Protein AF-N6Y7H4-F1 (afdb_monomer_lite)

pLDDT: mean 90.69, std 10.89, range [43.56, 98.38]

Radius of gyration: 17.47 Å; chains: 1; bounding box: 30×24×61 Å

Sequence (88 aa):
MSSNKVWNLVYVVGNTGRVVSAADNPQTRANALSGAETVAKNGWRVWVQHHQTGKRIFESPAEIEAKKAAYARQLEEFVTRNLPPHMR

Foldseek 3Di:
DPDLQFKWKWWQDVVPRDIDTDPPHSGHPVVSVVVQVVCLVVVTWIWMAGNPPRHTPDTRPSVVVVVVVVVVVVVVVVCVVPPDPVVD

Structure (mmCIF, N/CA/C/O backbone):
data_AF-N6Y7H4-F1
#
_entry.id   AF-N6Y7H4-F1
#
loop_
_atom_site.group_PDB
_atom_site.id
_atom_site.type_symbol
_atom_site.label_atom_id
_atom_site.label_alt_id
_atom_site.label_comp_id
_atom_site.label_asym_id
_atom_site.label_entity_id
_atom_site.label_seq_id
_atom_site.pdbx_PDB_ins_code
_atom_site.Cartn_x
_atom_site.Cartn_y
_atom_site.Cartn_z
_atom_site.occupancy
_atom_site.B_iso_or_equiv
_atom_site.auth_seq_id
_atom_site.auth_comp_id
_atom_site.auth_asym_i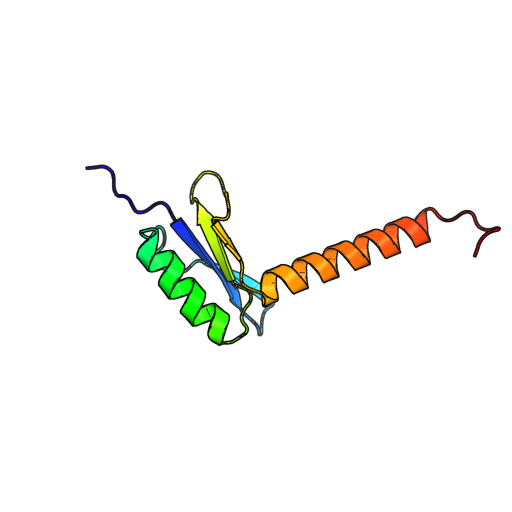d
_atom_site.auth_atom_id
_atom_site.pdbx_PDB_model_num
ATOM 1 N N . MET A 1 1 ? -20.070 7.207 19.096 1.00 43.56 1 MET A N 1
ATOM 2 C CA . MET A 1 1 ? -18.605 6.999 19.101 1.00 43.56 1 MET A CA 1
ATOM 3 C C . MET A 1 1 ? -18.155 6.731 17.671 1.00 43.56 1 MET A C 1
ATOM 5 O O . MET A 1 1 ? -18.421 5.648 17.169 1.00 43.56 1 MET A O 1
ATOM 9 N N . SER A 1 2 ? -17.560 7.714 16.985 1.00 54.00 2 SER A N 1
ATOM 10 C CA . SER A 1 2 ? -16.934 7.467 15.677 1.00 54.00 2 SER A CA 1
ATOM 11 C C . SER A 1 2 ? -15.651 6.675 15.916 1.00 54.00 2 SER A C 1
ATOM 13 O O . SER A 1 2 ? -14.748 7.142 16.607 1.00 54.00 2 SER A O 1
ATOM 15 N N . SER A 1 3 ? -15.596 5.442 15.422 1.00 65.25 3 SER A N 1
ATOM 16 C CA . SER A 1 3 ? -14.369 4.657 15.442 1.00 65.25 3 SER A CA 1
ATOM 17 C C . SER A 1 3 ? -13.375 5.317 14.485 1.00 65.25 3 SER A C 1
ATOM 19 O O . SER A 1 3 ? -13.602 5.328 13.280 1.00 65.25 3 SER A O 1
ATOM 21 N N . ASN A 1 4 ? -12.245 5.825 14.990 1.00 85.12 4 ASN A N 1
ATOM 22 C CA . ASN A 1 4 ? -11.150 6.389 14.175 1.00 85.12 4 ASN A CA 1
ATOM 23 C C . ASN A 1 4 ? -10.447 5.340 13.277 1.00 85.12 4 ASN A C 1
ATOM 25 O O . ASN A 1 4 ? -9.362 5.583 12.738 1.00 85.12 4 ASN A O 1
ATOM 29 N N . LYS A 1 5 ? -11.037 4.147 13.151 1.00 93.81 5 LYS A N 1
ATOM 30 C CA . LYS A 1 5 ? -10.582 3.055 12.308 1.00 93.81 5 LYS A CA 1
ATOM 31 C C . LYS A 1 5 ? -11.110 3.237 10.888 1.00 93.81 5 LYS A C 1
ATOM 33 O O . LYS A 1 5 ? -12.202 2.785 10.560 1.00 93.81 5 LYS A O 1
ATOM 38 N N . VAL A 1 6 ? -10.328 3.913 10.056 1.00 95.94 6 VAL A N 1
ATOM 39 C CA . VAL A 1 6 ? -10.691 4.218 8.659 1.00 95.94 6 VAL A CA 1
ATOM 40 C C . VAL A 1 6 ? -9.575 3.886 7.668 1.00 95.94 6 VAL A C 1
ATOM 42 O O . VAL A 1 6 ? -9.684 4.214 6.488 1.00 95.94 6 VAL A O 1
ATOM 45 N N . TRP A 1 7 ? -8.498 3.242 8.126 1.00 97.25 7 TRP A N 1
ATOM 46 C CA . TRP A 1 7 ? -7.314 2.961 7.319 1.00 97.25 7 TRP A CA 1
ATOM 47 C C . TRP A 1 7 ? -7.153 1.470 7.074 1.00 97.25 7 TRP A C 1
ATOM 49 O O . TRP A 1 7 ? -7.159 0.679 8.010 1.00 97.25 7 TRP A O 1
ATOM 59 N N . ASN A 1 8 ? -6.967 1.103 5.814 1.00 97.94 8 ASN A N 1
ATOM 60 C CA . ASN A 1 8 ? -6.666 -0.253 5.399 1.00 97.94 8 ASN A CA 1
ATOM 61 C C . ASN A 1 8 ? -5.169 -0.387 5.144 1.00 97.94 8 ASN A C 1
ATOM 63 O O . ASN A 1 8 ? -4.612 0.354 4.330 1.00 97.94 8 ASN A O 1
ATOM 67 N N . LEU A 1 9 ? -4.548 -1.366 5.793 1.00 97.75 9 LEU A N 1
ATOM 68 C CA . LEU A 1 9 ? -3.240 -1.884 5.418 1.00 97.75 9 LEU A CA 1
ATOM 69 C C . LEU A 1 9 ? -3.409 -2.919 4.301 1.00 97.75 9 LEU A C 1
ATOM 71 O O . LEU A 1 9 ? -4.116 -3.913 4.487 1.00 97.75 9 LEU A O 1
ATOM 75 N N . VAL A 1 10 ? -2.777 -2.685 3.152 1.00 97.69 10 VAL A N 1
ATOM 76 C CA . VAL A 1 10 ? -2.902 -3.522 1.952 1.00 97.69 10 VAL A CA 1
ATOM 77 C C . VAL A 1 10 ? -1.518 -3.883 1.435 1.00 97.69 10 VAL A C 1
ATOM 79 O O . VAL A 1 10 ? -0.646 -3.022 1.372 1.00 97.69 10 VAL A O 1
ATOM 82 N N . TYR A 1 11 ? -1.302 -5.138 1.058 1.00 96.75 11 TYR A N 1
ATOM 83 C CA . TYR A 1 11 ? -0.010 -5.617 0.577 1.00 96.75 11 TYR A CA 1
ATOM 84 C C . TYR A 1 11 ? -0.155 -6.662 -0.525 1.00 96.75 11 TYR A C 1
ATOM 86 O O . TYR A 1 11 ? -1.199 -7.295 -0.685 1.00 96.75 11 TYR A O 1
ATOM 94 N N . VAL A 1 12 ? 0.910 -6.834 -1.303 1.00 96.19 12 VAL A N 1
ATOM 95 C CA . VAL A 1 12 ? 1.009 -7.874 -2.327 1.00 96.19 12 VAL A CA 1
ATOM 96 C C . VAL A 1 12 ? 1.738 -9.071 -1.744 1.00 96.19 12 VAL A C 1
ATOM 98 O O . VAL A 1 12 ? 2.860 -8.944 -1.257 1.00 96.19 12 VAL A O 1
ATOM 101 N N . VAL A 1 13 ? 1.121 -10.244 -1.828 1.00 90.56 13 VAL A N 1
ATOM 102 C CA . VAL A 1 13 ? 1.747 -11.495 -1.404 1.00 90.56 13 VAL A CA 1
ATOM 103 C C . VAL A 1 13 ? 2.778 -11.913 -2.454 1.00 90.56 13 VAL A C 1
ATOM 105 O O . VAL A 1 13 ? 2.417 -12.261 -3.580 1.00 90.56 13 VAL A O 1
ATOM 108 N N . GLY A 1 14 ? 4.064 -11.881 -2.091 1.00 78.62 14 GLY A N 1
ATOM 109 C CA . GLY A 1 14 ? 5.184 -11.993 -3.036 1.00 78.62 14 GLY A CA 1
ATOM 110 C C . GLY A 1 14 ? 5.184 -13.242 -3.930 1.00 78.62 14 GLY A C 1
ATOM 111 O O . GLY A 1 14 ? 5.567 -13.149 -5.089 1.00 78.62 14 GLY A O 1
ATOM 112 N N . ASN A 1 15 ? 4.703 -14.389 -3.444 1.00 82.12 15 ASN A N 1
ATOM 113 C CA . ASN A 1 15 ? 4.688 -15.642 -4.213 1.00 82.12 15 ASN A CA 1
ATOM 114 C C . ASN A 1 15 ? 3.490 -15.791 -5.169 1.00 82.12 15 ASN A C 1
ATOM 116 O O . ASN A 1 15 ? 3.542 -16.606 -6.083 1.00 82.12 15 ASN A O 1
ATOM 120 N N . THR A 1 16 ? 2.403 -15.045 -4.958 1.00 86.75 16 THR A N 1
ATOM 121 C CA . THR A 1 16 ? 1.170 -15.170 -5.760 1.00 86.75 16 THR A CA 1
ATOM 122 C C . THR A 1 16 ? 0.828 -13.903 -6.532 1.00 86.75 16 THR A C 1
ATOM 124 O O . THR A 1 16 ? -0.069 -13.928 -7.371 1.00 86.75 16 THR A O 1
ATOM 127 N N . GLY A 1 17 ? 1.481 -12.778 -6.226 1.00 87.81 17 GLY A N 1
ATOM 128 C CA . GLY A 1 17 ? 1.146 -11.469 -6.788 1.00 87.81 17 GLY A CA 1
ATOM 129 C C . GLY A 1 17 ? -0.231 -10.948 -6.361 1.00 87.81 17 GLY A C 1
ATOM 130 O O . GLY A 1 17 ? -0.684 -9.926 -6.873 1.00 87.81 17 GLY A O 1
ATOM 131 N N . ARG A 1 18 ? -0.914 -11.632 -5.434 1.00 93.12 18 ARG A N 1
ATOM 132 C CA . ARG A 1 18 ? -2.262 -11.267 -4.990 1.00 93.12 18 ARG A CA 1
ATOM 133 C C . ARG A 1 18 ? -2.214 -10.060 -4.070 1.00 93.12 18 ARG A C 1
ATOM 135 O O . ARG A 1 18 ? -1.414 -10.019 -3.139 1.00 93.12 18 ARG A O 1
ATOM 142 N N . VAL A 1 19 ? -3.118 -9.116 -4.305 1.00 95.69 19 VAL A N 1
ATOM 143 C CA . VAL A 1 19 ? -3.358 -7.985 -3.407 1.00 95.69 19 VAL A CA 1
ATOM 144 C C . VAL A 1 19 ? -4.289 -8.442 -2.293 1.00 95.69 19 VAL A C 1
ATOM 146 O O . VAL A 1 19 ? -5.398 -8.901 -2.558 1.00 95.69 19 VAL A O 1
ATOM 149 N N . VAL A 1 20 ? -3.843 -8.310 -1.050 1.00 95.00 20 VAL A N 1
ATOM 150 C CA . VAL A 1 20 ? -4.606 -8.689 0.140 1.00 95.00 20 VAL A CA 1
ATOM 151 C C . VAL A 1 20 ? -4.609 -7.554 1.155 1.00 95.00 20 VAL A C 1
ATOM 153 O O . VAL A 1 20 ? -3.724 -6.701 1.178 1.00 95.00 20 VAL A O 1
ATOM 156 N N . SER A 1 21 ? -5.635 -7.541 1.996 1.00 95.06 21 SER A N 1
ATOM 157 C CA . SER A 1 21 ? -5.785 -6.584 3.090 1.00 95.06 21 SER A CA 1
ATOM 158 C C . SER A 1 21 ? -5.546 -7.280 4.426 1.00 95.06 21 SER A C 1
ATOM 160 O O . SER A 1 21 ? -5.880 -8.455 4.576 1.00 95.06 21 SER A O 1
ATOM 162 N N . ALA A 1 22 ? -4.982 -6.561 5.396 1.00 93.75 22 ALA A N 1
ATOM 163 C CA . ALA A 1 22 ? -4.852 -7.061 6.761 1.00 93.75 22 ALA A CA 1
ATOM 164 C C . ALA A 1 22 ? -6.232 -7.395 7.367 1.00 93.75 22 ALA A C 1
ATOM 166 O O . ALA A 1 22 ? -7.216 -6.699 7.105 1.00 93.75 22 ALA A O 1
ATOM 167 N N . ALA A 1 23 ? -6.307 -8.476 8.149 1.00 93.25 23 ALA A N 1
ATOM 168 C CA . ALA A 1 23 ? -7.567 -9.020 8.668 1.00 93.25 23 ALA A CA 1
ATOM 169 C C . ALA A 1 23 ? -8.246 -8.119 9.716 1.00 93.25 23 ALA A C 1
ATOM 171 O O . ALA A 1 23 ? -9.452 -8.193 9.918 1.00 93.25 23 ALA A O 1
ATOM 172 N N . ASP A 1 24 ? -7.471 -7.265 10.374 1.00 91.69 24 ASP A N 1
ATOM 173 C CA . ASP A 1 24 ? -7.902 -6.311 11.395 1.00 91.69 24 ASP A CA 1
ATOM 174 C C . ASP A 1 24 ? -8.335 -4.953 10.814 1.00 91.69 24 ASP A C 1
ATOM 176 O O . ASP A 1 24 ? -8.629 -4.018 11.562 1.00 91.69 24 ASP A O 1
ATOM 180 N N . ASN A 1 25 ? -8.382 -4.835 9.485 1.00 93.56 25 ASN A N 1
ATOM 181 C CA . ASN A 1 25 ? -8.895 -3.654 8.813 1.00 93.56 25 ASN A CA 1
ATOM 182 C C . ASN A 1 25 ? -10.417 -3.485 9.028 1.00 93.56 25 ASN A C 1
ATOM 184 O O . ASN A 1 25 ? -11.157 -4.469 9.025 1.00 93.56 25 ASN A O 1
ATOM 188 N N . PRO A 1 26 ? -10.915 -2.239 9.110 1.00 94.94 26 PRO A N 1
ATOM 189 C CA . PRO A 1 26 ? -10.137 -1.004 9.121 1.00 94.94 26 PRO A CA 1
ATOM 190 C C . PRO A 1 26 ? -9.437 -0.776 10.472 1.00 94.94 26 PRO A C 1
ATOM 192 O O . PRO A 1 26 ? -9.941 -1.137 11.534 1.00 94.94 26 PRO A O 1
ATOM 195 N N . GLN A 1 27 ? -8.275 -0.128 10.425 1.00 95.31 27 GLN A N 1
ATOM 196 C CA . GLN A 1 27 ? -7.410 0.172 11.564 1.00 95.31 27 GLN A CA 1
ATOM 197 C C . GLN A 1 27 ? -7.289 1.683 11.816 1.00 95.31 27 GLN A C 1
ATOM 199 O O . GLN A 1 27 ? -7.657 2.523 10.984 1.00 95.31 27 GLN A O 1
ATOM 204 N N . THR A 1 28 ? -6.743 2.047 12.981 1.00 95.69 28 THR A N 1
ATOM 205 C CA . THR A 1 28 ? -6.309 3.424 13.255 1.00 95.69 28 THR A CA 1
ATOM 206 C C . THR A 1 28 ? -5.115 3.786 12.370 1.00 95.69 28 THR A C 1
ATOM 208 O O . THR A 1 28 ? -4.374 2.916 11.910 1.00 95.69 28 THR A O 1
ATOM 211 N N . ARG A 1 29 ? -4.886 5.088 12.155 1.00 95.56 29 ARG A N 1
ATOM 212 C CA . ARG A 1 29 ? -3.769 5.562 11.319 1.00 95.56 29 ARG A CA 1
ATOM 213 C C . ARG A 1 29 ? -2.413 5.064 11.827 1.00 95.56 29 ARG A C 1
ATOM 215 O O . ARG A 1 29 ? -1.585 4.651 11.026 1.00 95.56 29 ARG A O 1
ATOM 222 N N . ALA A 1 30 ? -2.202 5.109 13.143 1.00 95.81 30 ALA A N 1
ATOM 223 C CA . ALA A 1 30 ? -0.950 4.692 13.770 1.00 95.81 30 ALA A CA 1
ATOM 224 C C . ALA A 1 30 ? -0.673 3.196 13.555 1.00 95.81 30 ALA A C 1
ATOM 226 O O . ALA A 1 30 ? 0.421 2.840 13.123 1.00 95.81 30 ALA A O 1
ATOM 227 N N . ASN A 1 31 ? -1.677 2.338 13.769 1.00 96.00 31 ASN A N 1
ATOM 228 C CA . ASN A 1 31 ? -1.525 0.893 13.591 1.00 96.00 31 ASN A CA 1
ATOM 229 C C . ASN A 1 31 ? -1.27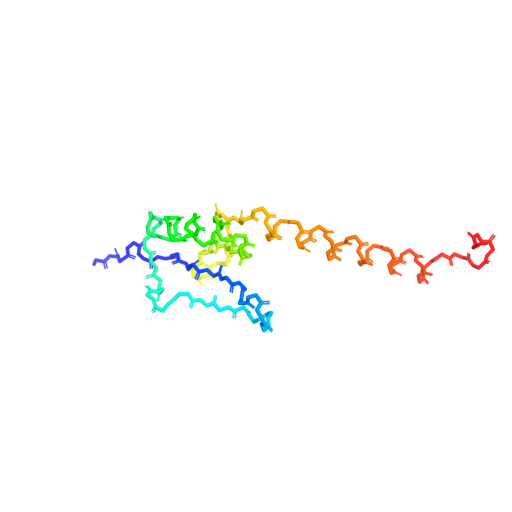1 0.537 12.122 1.00 96.00 31 ASN A C 1
ATOM 231 O O . ASN A 1 31 ? -0.335 -0.205 11.831 1.00 96.00 31 ASN A O 1
ATOM 235 N N . ALA A 1 32 ? -2.030 1.136 11.198 1.00 96.94 32 ALA A N 1
ATOM 236 C CA . ALA A 1 32 ? -1.867 0.873 9.772 1.00 96.94 32 ALA A CA 1
ATOM 237 C C . ALA A 1 32 ? -0.466 1.265 9.274 1.00 96.94 32 ALA A C 1
ATOM 239 O O . ALA A 1 32 ? 0.144 0.514 8.516 1.00 96.94 32 ALA A O 1
ATOM 240 N N . LEU A 1 33 ? 0.064 2.413 9.716 1.00 97.56 33 LEU A N 1
ATOM 241 C CA . LEU A 1 33 ? 1.418 2.853 9.363 1.00 97.56 33 LEU A CA 1
ATOM 242 C C . LEU A 1 33 ? 2.496 1.953 9.981 1.00 97.56 33 LEU A C 1
ATOM 244 O O . LEU A 1 33 ? 3.396 1.523 9.268 1.00 97.56 33 LEU A O 1
ATOM 248 N N . SER A 1 34 ? 2.378 1.598 11.264 1.00 97.19 34 SER A N 1
ATOM 249 C CA . SER A 1 34 ? 3.334 0.700 11.930 1.00 97.19 34 SER A CA 1
ATOM 250 C C . SER A 1 34 ? 3.367 -0.699 11.293 1.00 97.19 34 SER A C 1
ATOM 252 O O . SER A 1 34 ? 4.439 -1.268 11.057 1.00 97.19 34 SER A O 1
ATOM 254 N N . GLY A 1 35 ? 2.199 -1.237 10.930 1.00 96.56 35 GLY A N 1
ATOM 255 C CA . GLY A 1 35 ? 2.098 -2.484 10.176 1.00 96.56 35 GLY A CA 1
ATOM 256 C C . GLY A 1 35 ? 2.709 -2.362 8.778 1.00 96.56 35 GLY A C 1
ATOM 257 O O . GLY A 1 35 ? 3.463 -3.241 8.357 1.00 96.56 35 GLY A O 1
ATOM 258 N N . ALA A 1 36 ? 2.459 -1.250 8.080 1.00 97.25 36 ALA A N 1
ATOM 259 C CA . ALA A 1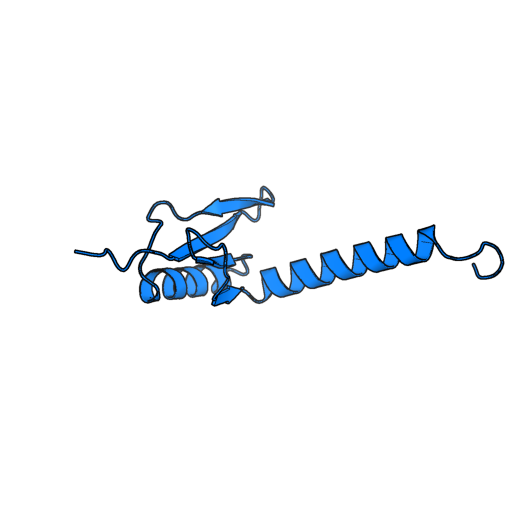 36 ? 3.034 -0.999 6.762 1.00 97.25 36 ALA A CA 1
ATOM 260 C C . ALA A 1 36 ? 4.562 -0.907 6.790 1.00 97.25 36 ALA A C 1
ATOM 262 O O . ALA A 1 36 ? 5.211 -1.483 5.922 1.00 97.25 36 ALA A O 1
ATOM 263 N N . GLU A 1 37 ? 5.145 -0.246 7.789 1.00 96.94 37 GLU A N 1
ATOM 264 C CA . GLU A 1 37 ? 6.598 -0.176 7.964 1.00 96.94 37 GLU A CA 1
ATOM 265 C C . GLU A 1 37 ? 7.205 -1.561 8.196 1.00 96.94 37 GLU A C 1
ATOM 267 O O . GLU A 1 37 ? 8.215 -1.908 7.584 1.00 96.94 37 GLU A O 1
ATOM 272 N N . THR A 1 38 ? 6.566 -2.379 9.036 1.00 96.06 38 THR A N 1
ATOM 273 C CA . THR A 1 38 ? 6.993 -3.763 9.298 1.00 96.06 38 THR A CA 1
ATOM 274 C C . THR A 1 38 ? 6.998 -4.599 8.020 1.00 96.06 38 THR A C 1
ATOM 276 O O . THR A 1 38 ? 7.983 -5.266 7.714 1.00 96.06 38 THR A O 1
ATOM 279 N N . VAL A 1 39 ? 5.920 -4.533 7.236 1.00 95.00 39 VAL A N 1
ATOM 280 C CA . VAL A 1 39 ? 5.809 -5.272 5.971 1.00 95.00 39 VAL A CA 1
ATOM 281 C C . VAL A 1 39 ? 6.792 -4.732 4.927 1.00 95.00 39 VAL A C 1
ATOM 283 O O . VAL A 1 39 ? 7.437 -5.511 4.226 1.00 95.00 39 VAL A O 1
ATOM 286 N N . ALA A 1 40 ? 6.970 -3.411 4.850 1.00 95.94 40 ALA A N 1
ATOM 287 C CA . ALA A 1 40 ? 7.894 -2.775 3.916 1.00 95.94 40 ALA A CA 1
ATOM 288 C C . ALA A 1 40 ? 9.355 -3.170 4.180 1.00 95.94 40 ALA A C 1
ATOM 290 O O . ALA A 1 40 ? 10.106 -3.363 3.225 1.00 95.94 40 ALA A O 1
ATOM 291 N N . LYS A 1 41 ? 9.753 -3.355 5.449 1.00 95.44 41 LYS A N 1
ATOM 292 C CA . LYS A 1 41 ? 11.096 -3.841 5.821 1.00 95.44 41 LYS A CA 1
ATOM 293 C C . LYS A 1 41 ? 11.418 -5.218 5.240 1.00 95.44 41 LYS A C 1
ATOM 295 O O . LYS A 1 41 ? 12.577 -5.488 4.954 1.00 95.44 41 LYS A O 1
ATOM 300 N N . ASN A 1 42 ? 10.406 -6.051 4.997 1.00 91.69 42 ASN A N 1
ATOM 301 C CA . ASN A 1 42 ? 10.583 -7.353 4.349 1.00 91.69 42 ASN A CA 1
ATOM 302 C C . ASN A 1 42 ? 10.727 -7.251 2.818 1.00 91.69 42 ASN A C 1
ATOM 304 O O . ASN A 1 42 ? 10.771 -8.275 2.141 1.00 91.69 42 ASN A O 1
ATOM 308 N N . GLY A 1 43 ? 10.750 -6.039 2.252 1.00 91.75 43 GLY A N 1
ATOM 309 C CA . GLY A 1 43 ? 10.804 -5.804 0.806 1.00 91.75 43 GLY A CA 1
ATOM 310 C C . GLY A 1 43 ? 9.461 -5.995 0.100 1.00 91.75 43 GLY A C 1
ATOM 311 O O . GLY A 1 43 ? 9.405 -6.059 -1.127 1.00 91.75 43 GLY A O 1
ATOM 312 N N . TRP A 1 44 ? 8.362 -6.104 0.850 1.00 94.69 44 TRP A N 1
ATOM 313 C CA . TRP A 1 44 ? 7.047 -6.336 0.265 1.00 94.69 44 TRP A CA 1
ATOM 314 C C . TRP A 1 44 ? 6.450 -5.037 -0.277 1.00 94.69 44 TRP A C 1
ATOM 316 O O . TRP A 1 44 ? 6.658 -3.929 0.237 1.00 94.69 44 TRP A O 1
ATOM 326 N N . ARG A 1 45 ? 5.641 -5.182 -1.325 1.00 96.94 45 ARG A N 1
ATOM 327 C CA . ARG A 1 45 ? 4.802 -4.100 -1.837 1.00 96.94 45 ARG A CA 1
ATOM 328 C C . ARG A 1 45 ? 3.632 -3.918 -0.883 1.00 96.94 45 ARG A C 1
ATOM 330 O O . ARG A 1 45 ? 2.835 -4.837 -0.712 1.00 96.94 45 ARG A O 1
ATOM 337 N N . VAL A 1 46 ? 3.546 -2.757 -0.249 1.00 97.62 46 VAL A N 1
ATOM 338 C CA . VAL A 1 46 ? 2.539 -2.456 0.773 1.00 97.62 46 VAL A CA 1
ATOM 339 C C . VAL A 1 46 ? 2.165 -0.983 0.716 1.00 97.62 46 VAL A C 1
ATOM 341 O O . VAL A 1 46 ? 2.998 -0.129 0.418 1.00 97.62 46 VAL A O 1
ATOM 344 N N . TRP A 1 47 ? 0.903 -0.674 0.986 1.00 98.38 47 TRP A N 1
ATOM 345 C CA . TRP A 1 47 ? 0.402 0.688 1.084 1.00 98.38 47 TRP A CA 1
ATOM 346 C C . TRP A 1 47 ? -0.693 0.794 2.142 1.00 98.38 47 TRP A C 1
ATOM 348 O O . TRP A 1 47 ? -1.339 -0.189 2.514 1.00 98.38 47 TRP A O 1
ATOM 358 N N . VAL A 1 48 ? -0.914 2.019 2.613 1.00 98.12 48 VAL A N 1
ATOM 359 C CA . VAL A 1 48 ? -2.033 2.348 3.500 1.00 98.12 48 VAL A CA 1
ATOM 360 C C . VAL A 1 48 ? -3.003 3.229 2.742 1.00 98.12 48 VAL A C 1
ATOM 362 O O . VAL A 1 48 ? -2.613 4.287 2.241 1.00 98.12 48 VAL A O 1
ATOM 365 N N . GLN A 1 49 ? -4.267 2.815 2.685 1.00 97.88 49 GLN A N 1
ATOM 366 C CA . GLN A 1 49 ? -5.332 3.564 2.022 1.00 97.88 49 GLN A CA 1
ATOM 367 C C . GLN A 1 49 ? -6.521 3.817 2.938 1.00 97.88 49 GLN A C 1
ATOM 369 O O . GLN A 1 49 ? -6.834 3.018 3.814 1.00 97.88 49 GLN A O 1
ATOM 374 N N . HIS A 1 50 ? -7.222 4.918 2.711 1.00 96.62 50 HIS A N 1
ATOM 375 C CA . HIS A 1 50 ? -8.495 5.175 3.361 1.00 96.62 50 HIS A CA 1
ATOM 376 C C . HIS A 1 50 ? -9.537 4.157 2.878 1.00 96.62 50 HIS A C 1
ATOM 378 O O . HIS A 1 50 ? -9.675 3.938 1.674 1.00 96.62 50 HIS A O 1
ATOM 384 N N . HIS A 1 51 ? -10.291 3.561 3.803 1.00 94.06 51 HIS A N 1
ATOM 385 C CA . HIS A 1 51 ? -11.239 2.482 3.516 1.00 94.06 51 HIS A CA 1
ATOM 386 C C . HIS A 1 51 ? -12.298 2.881 2.475 1.00 94.06 51 HIS A C 1
ATOM 388 O O . HIS A 1 51 ? -12.556 2.115 1.553 1.00 94.06 51 HIS A O 1
ATOM 394 N N . GLN A 1 52 ? -12.872 4.083 2.602 1.00 93.56 52 GLN A N 1
ATOM 395 C CA . GLN A 1 52 ? -13.941 4.557 1.709 1.00 93.56 52 GLN A CA 1
ATOM 396 C C . GLN A 1 52 ? -13.428 5.251 0.439 1.00 93.56 52 GLN A C 1
ATOM 398 O O . GLN A 1 52 ? -13.861 4.929 -0.658 1.00 93.56 52 GLN A O 1
ATOM 403 N N . THR A 1 53 ? -12.513 6.217 0.568 1.00 95.75 53 THR A N 1
ATOM 404 C CA . THR A 1 53 ? -12.064 7.044 -0.566 1.00 95.75 53 THR A CA 1
ATOM 405 C C . THR A 1 53 ? -10.931 6.420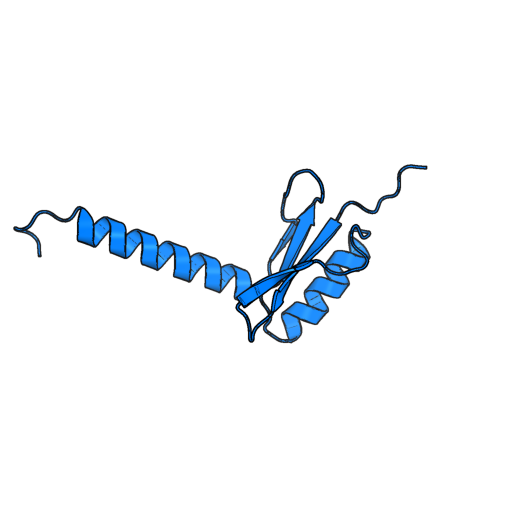 -1.376 1.00 95.75 53 THR A C 1
ATOM 407 O O . THR A 1 53 ? -10.583 6.940 -2.430 1.00 95.75 53 THR A O 1
ATOM 410 N N . GLY A 1 54 ? -10.280 5.366 -0.871 1.00 95.06 54 GLY A N 1
ATOM 411 C CA . GLY A 1 54 ? -9.099 4.773 -1.502 1.00 95.06 54 GLY A CA 1
ATOM 412 C C . GLY A 1 54 ? -7.845 5.655 -1.461 1.00 95.06 54 GLY A C 1
ATOM 413 O O . GLY A 1 54 ? -6.795 5.246 -1.957 1.00 95.06 54 GLY A O 1
ATOM 414 N N . LYS A 1 55 ? -7.906 6.849 -0.849 1.00 96.62 55 LYS A N 1
ATOM 415 C CA . LYS A 1 55 ? -6.764 7.766 -0.761 1.00 96.62 55 LYS A CA 1
ATOM 416 C C . LYS A 1 55 ? -5.607 7.106 -0.017 1.00 96.62 55 LYS A C 1
ATOM 418 O O . LYS A 1 55 ? -5.760 6.725 1.143 1.00 96.62 55 LYS A O 1
ATOM 423 N N . ARG A 1 56 ? -4.444 7.023 -0.662 1.00 97.38 56 ARG A N 1
ATOM 424 C CA . ARG A 1 56 ? -3.228 6.463 -0.066 1.00 97.38 56 ARG A CA 1
ATOM 425 C C . ARG A 1 56 ? -2.468 7.521 0.729 1.00 97.38 56 ARG A C 1
ATOM 427 O O . ARG A 1 56 ? -2.354 8.664 0.294 1.00 97.38 56 ARG A O 1
ATOM 434 N N . ILE A 1 57 ? -1.974 7.136 1.902 1.00 97.06 57 ILE A N 1
ATOM 435 C CA . ILE A 1 57 ? -1.147 7.993 2.775 1.00 97.06 57 ILE A CA 1
ATOM 436 C C . ILE A 1 57 ? 0.261 7.438 2.996 1.00 97.06 57 ILE A C 1
ATOM 438 O O . ILE A 1 57 ? 1.092 8.110 3.596 1.00 97.06 57 ILE A O 1
ATOM 442 N N . PHE A 1 58 ? 0.510 6.217 2.531 1.00 97.88 58 PHE A N 1
ATOM 443 C CA . PHE A 1 58 ? 1.802 5.550 2.572 1.00 97.88 58 PHE A CA 1
ATOM 444 C C . PHE A 1 58 ? 1.879 4.556 1.413 1.00 97.88 58 PHE A C 1
ATOM 446 O O . PHE A 1 58 ? 0.892 3.872 1.141 1.00 97.88 58 PHE A O 1
ATOM 453 N N . GLU A 1 59 ? 3.044 4.451 0.778 1.00 97.81 59 GLU A N 1
ATOM 454 C CA . GLU A 1 59 ? 3.402 3.414 -0.195 1.00 97.81 59 GLU A CA 1
ATOM 455 C C . GLU A 1 59 ? 4.848 2.981 0.080 1.00 97.81 59 GLU A C 1
ATOM 457 O O . GLU A 1 59 ? 5.707 3.832 0.323 1.00 97.81 59 GLU A O 1
ATOM 462 N N . SER A 1 60 ? 5.134 1.677 0.051 1.00 97.50 60 SER A N 1
ATOM 463 C CA . SER A 1 60 ? 6.503 1.187 0.213 1.00 97.50 60 SER A CA 1
ATOM 464 C C . SER A 1 60 ? 7.358 1.494 -1.021 1.00 97.50 60 SER A C 1
ATOM 466 O O . SER A 1 60 ? 6.823 1.585 -2.132 1.00 97.50 60 SER A O 1
ATOM 468 N N . PRO A 1 61 ? 8.695 1.590 -0.875 1.00 97.06 61 PRO A N 1
ATOM 469 C CA . PRO A 1 61 ? 9.596 1.765 -2.015 1.00 97.06 61 PRO A CA 1
ATOM 470 C C . PRO A 1 61 ? 9.372 0.725 -3.122 1.00 97.06 61 PRO A C 1
ATOM 472 O O . PRO A 1 61 ? 9.300 1.089 -4.292 1.00 97.06 61 PRO A O 1
ATOM 475 N N . ALA A 1 62 ? 9.146 -0.540 -2.746 1.00 95.38 62 ALA A N 1
ATOM 476 C CA . ALA A 1 62 ? 8.854 -1.623 -3.684 1.00 95.38 62 ALA A CA 1
ATOM 477 C C . ALA A 1 62 ? 7.557 -1.394 -4.483 1.00 95.38 62 ALA A C 1
ATOM 479 O O . ALA A 1 62 ? 7.484 -1.728 -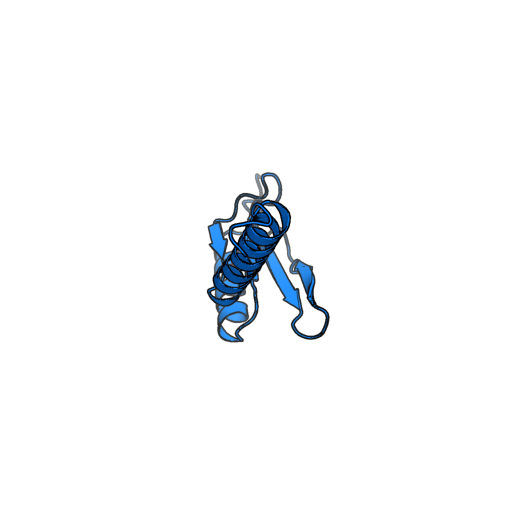5.664 1.00 95.38 62 ALA A O 1
ATOM 480 N N . GLU A 1 63 ? 6.514 -0.826 -3.866 1.00 97.00 63 GLU A N 1
ATOM 481 C CA . GLU A 1 63 ? 5.270 -0.493 -4.573 1.00 97.00 63 GLU A CA 1
ATOM 482 C C . GLU A 1 63 ? 5.461 0.699 -5.519 1.00 97.00 63 GLU A C 1
ATOM 484 O O . GLU A 1 63 ? 4.964 0.680 -6.647 1.00 97.00 63 GLU A O 1
ATOM 489 N N . ILE A 1 64 ? 6.225 1.711 -5.100 1.00 96.56 64 ILE A N 1
ATOM 490 C CA . ILE A 1 64 ? 6.561 2.865 -5.945 1.00 96.56 64 ILE A CA 1
ATOM 491 C C . ILE A 1 64 ? 7.350 2.408 -7.179 1.00 96.56 64 ILE A C 1
ATOM 493 O O . ILE A 1 64 ? 7.038 2.815 -8.299 1.00 96.56 64 ILE A O 1
ATOM 497 N N . GLU A 1 65 ? 8.353 1.552 -6.992 1.00 95.94 65 GLU A N 1
ATOM 498 C CA . GLU A 1 65 ? 9.160 0.997 -8.078 1.00 95.94 65 GLU A CA 1
ATOM 499 C C . GLU A 1 65 ? 8.321 0.136 -9.027 1.00 95.94 65 GLU A C 1
ATOM 501 O O . GLU A 1 65 ? 8.376 0.329 -10.243 1.00 95.94 65 GLU A O 1
ATOM 506 N N . ALA A 1 66 ? 7.456 -0.731 -8.491 1.00 94.19 66 ALA A N 1
ATOM 507 C CA . ALA A 1 66 ? 6.550 -1.540 -9.301 1.00 94.19 66 ALA A CA 1
ATOM 508 C C . ALA A 1 66 ? 5.619 -0.677 -10.170 1.00 94.19 66 ALA A C 1
ATOM 510 O O . ALA A 1 66 ? 5.420 -0.973 -11.350 1.00 94.19 66 ALA A O 1
ATOM 511 N N . LYS A 1 67 ? 5.079 0.419 -9.619 1.00 94.88 67 LYS A N 1
ATOM 512 C CA . LYS A 1 67 ? 4.238 1.367 -10.369 1.00 94.88 67 LYS A CA 1
ATOM 513 C C . LYS A 1 67 ? 5.025 2.087 -11.463 1.00 94.88 67 LYS A C 1
ATOM 515 O O . LYS A 1 67 ? 4.520 2.219 -12.575 1.00 94.88 67 LYS A O 1
ATOM 520 N N . LYS A 1 68 ? 6.263 2.509 -11.182 1.00 95.50 68 LYS A N 1
ATOM 521 C CA . LYS A 1 68 ? 7.151 3.119 -12.188 1.00 95.50 68 LYS A CA 1
ATOM 522 C C . LYS A 1 68 ? 7.455 2.152 -13.330 1.00 95.50 68 LYS A C 1
ATOM 524 O O . LYS A 1 68 ? 7.328 2.535 -14.488 1.00 95.50 68 LYS A O 1
ATOM 529 N N . ALA A 1 69 ? 7.792 0.903 -13.015 1.00 93.69 69 ALA A N 1
ATOM 530 C CA . ALA A 1 69 ? 8.063 -0.124 -14.016 1.00 93.69 69 ALA A CA 1
ATOM 531 C C . ALA A 1 69 ? 6.827 -0.426 -14.881 1.00 93.69 69 ALA A C 1
ATOM 533 O O . ALA A 1 69 ? 6.940 -0.553 -16.098 1.00 93.69 69 ALA A O 1
ATOM 534 N N . ALA A 1 70 ? 5.638 -0.497 -14.273 1.00 92.69 70 ALA A N 1
ATOM 535 C CA . ALA A 1 70 ? 4.388 -0.681 -15.007 1.00 92.69 70 ALA A CA 1
ATOM 536 C C . ALA A 1 70 ? 4.104 0.492 -15.961 1.00 92.69 70 ALA A C 1
ATOM 538 O O . ALA A 1 70 ? 3.762 0.273 -17.121 1.00 92.69 70 ALA A O 1
ATOM 539 N N . TYR A 1 71 ? 4.301 1.726 -15.493 1.00 93.19 71 TYR A N 1
ATOM 540 C CA . TYR A 1 71 ? 4.114 2.922 -16.309 1.00 93.19 71 TYR A CA 1
ATOM 541 C C . TYR A 1 71 ? 5.112 3.002 -17.474 1.00 93.19 71 TYR A C 1
ATOM 543 O O . TYR A 1 71 ? 4.713 3.292 -18.598 1.00 93.19 71 TYR A O 1
ATOM 551 N N . ALA A 1 72 ? 6.389 2.684 -17.235 1.00 93.50 72 ALA A N 1
ATOM 552 C CA . ALA A 1 72 ? 7.413 2.653 -18.280 1.00 93.50 72 ALA A CA 1
ATOM 553 C C . ALA A 1 72 ? 7.054 1.671 -19.408 1.00 93.50 72 ALA A C 1
ATOM 555 O O . ALA A 1 72 ? 7.079 2.049 -20.575 1.00 93.50 72 ALA A O 1
ATOM 556 N N . ARG A 1 73 ? 6.610 0.453 -19.063 1.00 91.00 73 ARG A N 1
ATOM 557 C CA . ARG A 1 73 ? 6.155 -0.543 -20.050 1.00 91.00 73 ARG A CA 1
ATOM 558 C C . ARG A 1 73 ? 4.970 -0.050 -20.874 1.00 91.00 73 ARG A C 1
ATOM 560 O O . ARG A 1 73 ? 4.940 -0.238 -22.084 1.00 91.00 73 ARG A O 1
ATOM 567 N N . GLN A 1 74 ? 4.003 0.598 -20.225 1.00 90.62 74 GLN A N 1
ATOM 568 C CA . GLN A 1 74 ? 2.839 1.148 -20.915 1.00 90.62 74 GLN A CA 1
ATOM 569 C C . GLN A 1 74 ? 3.235 2.260 -21.900 1.00 90.62 74 GLN A C 1
ATOM 571 O O . GLN A 1 74 ? 2.680 2.337 -22.996 1.00 90.62 74 GLN A O 1
ATOM 576 N N . LEU A 1 75 ? 4.200 3.109 -21.532 1.00 89.75 75 LEU A N 1
ATOM 577 C CA . LEU A 1 75 ? 4.739 4.132 -22.429 1.00 89.75 75 LEU A CA 1
ATOM 578 C C . LEU A 1 75 ? 5.487 3.521 -23.617 1.00 89.75 75 LEU A C 1
ATOM 580 O O . LEU A 1 75 ? 5.259 3.944 -24.746 1.00 89.75 75 LEU A O 1
ATOM 584 N N . GLU A 1 76 ? 6.339 2.522 -23.390 1.00 89.44 76 GLU A N 1
ATOM 585 C CA . GLU A 1 76 ? 7.054 1.813 -24.460 1.00 89.44 76 GLU A CA 1
ATOM 586 C C . GLU A 1 76 ? 6.091 1.146 -25.450 1.00 89.44 76 GLU A C 1
ATOM 588 O O . GLU A 1 76 ? 6.264 1.269 -26.666 1.00 89.44 76 GLU A O 1
ATOM 593 N N . GLU A 1 77 ? 5.041 0.488 -24.952 1.00 89.88 77 GLU A N 1
ATOM 594 C CA . GLU A 1 77 ? 3.999 -0.112 -25.787 1.00 89.88 77 GLU A CA 1
ATOM 595 C C . GLU A 1 77 ? 3.265 0.955 -26.606 1.00 89.88 77 GLU A C 1
ATOM 597 O O . GLU A 1 77 ? 3.084 0.806 -27.818 1.00 89.88 77 GLU A O 1
ATOM 602 N N . PHE A 1 78 ? 2.882 2.063 -25.965 1.00 90.50 78 PHE A N 1
ATOM 603 C CA . PHE A 1 78 ? 2.224 3.175 -26.639 1.00 90.50 78 PHE A CA 1
ATOM 604 C C . PHE A 1 78 ? 3.099 3.766 -27.748 1.00 90.50 78 PHE A C 1
ATOM 606 O O . PHE A 1 78 ? 2.611 3.972 -28.860 1.00 90.50 78 PHE A O 1
ATOM 613 N N . VAL A 1 79 ? 4.384 4.003 -27.478 1.00 88.38 79 VAL A N 1
ATOM 614 C CA . VAL A 1 79 ? 5.331 4.513 -28.475 1.00 88.38 79 VAL A CA 1
ATOM 615 C C . VAL A 1 79 ? 5.476 3.512 -29.618 1.00 88.38 79 VAL A C 1
ATOM 617 O O . VAL A 1 79 ? 5.267 3.879 -30.767 1.00 88.38 79 VAL A O 1
ATOM 620 N N . THR A 1 80 ? 5.730 2.236 -29.329 1.00 86.12 80 THR A N 1
ATOM 621 C CA . THR A 1 80 ? 5.928 1.189 -30.350 1.00 86.12 80 THR A CA 1
ATOM 622 C C . THR A 1 80 ? 4.720 1.028 -31.273 1.00 86.12 80 THR A C 1
ATOM 624 O O . THR A 1 80 ? 4.867 0.824 -32.485 1.00 86.12 80 THR A O 1
ATOM 627 N N . ARG A 1 81 ? 3.516 1.123 -30.702 1.00 86.25 81 ARG A N 1
ATOM 628 C CA . ARG A 1 81 ? 2.248 0.998 -31.423 1.00 86.25 81 ARG A CA 1
ATOM 629 C C . ARG A 1 81 ? 1.931 2.219 -32.286 1.00 86.25 81 ARG A C 1
ATOM 631 O O . ARG A 1 81 ? 1.283 2.056 -33.315 1.00 86.25 81 ARG A O 1
ATOM 638 N N . ASN A 1 82 ? 2.359 3.412 -31.879 1.00 84.62 82 ASN A N 1
ATOM 639 C CA . ASN A 1 82 ? 2.021 4.666 -32.560 1.00 84.62 82 ASN A CA 1
ATOM 640 C C . ASN A 1 82 ? 3.197 5.294 -33.329 1.00 84.62 82 ASN A C 1
ATOM 642 O O . ASN A 1 82 ? 3.017 6.345 -33.941 1.00 84.62 82 ASN A O 1
ATOM 646 N N . LEU A 1 83 ? 4.383 4.671 -33.333 1.00 74.81 83 LEU A N 1
ATOM 647 C CA . LEU A 1 83 ? 5.524 5.155 -34.108 1.00 74.81 83 LEU A CA 1
ATOM 648 C C . LEU A 1 83 ? 5.274 4.942 -35.613 1.00 74.81 83 LEU A C 1
ATOM 650 O O . LEU A 1 83 ? 5.013 3.804 -36.025 1.00 74.81 83 LEU A O 1
ATOM 654 N N . PRO A 1 84 ? 5.377 5.992 -36.450 1.00 66.56 84 PRO A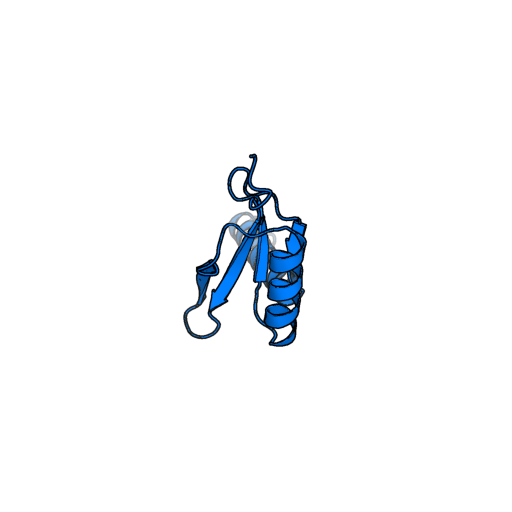 N 1
ATOM 655 C CA . PRO A 1 84 ? 5.233 5.854 -37.892 1.00 66.56 84 PRO A CA 1
ATOM 656 C C . PRO A 1 84 ? 6.282 4.887 -38.465 1.00 66.56 84 PRO A C 1
ATOM 658 O O . PRO A 1 84 ? 7.443 4.928 -38.052 1.00 66.56 84 PRO A O 1
ATOM 661 N N . PRO A 1 85 ? 5.924 4.044 -39.450 1.00 66.69 85 PRO A N 1
ATOM 662 C CA . PRO A 1 85 ? 6.795 2.975 -39.953 1.00 66.69 85 PRO A CA 1
ATOM 663 C C . PRO A 1 85 ? 8.113 3.455 -40.584 1.00 66.69 85 PRO A C 1
ATOM 665 O O . PRO A 1 85 ? 9.028 2.659 -40.739 1.00 66.69 85 PRO A O 1
ATOM 668 N N . HIS A 1 86 ? 8.230 4.739 -40.923 1.00 67.62 86 HIS A N 1
ATOM 669 C CA . HIS A 1 86 ? 9.430 5.365 -41.494 1.00 67.62 86 HIS A CA 1
ATOM 670 C C . HIS A 1 86 ? 10.395 5.951 -40.441 1.00 67.62 86 HIS A C 1
ATOM 672 O O . HIS A 1 86 ? 11.387 6.568 -40.812 1.00 67.62 86 HIS A O 1
ATOM 678 N N . MET A 1 87 ? 10.114 5.774 -39.144 1.00 61.25 87 MET A N 1
ATOM 679 C CA . MET A 1 87 ? 10.987 6.177 -38.028 1.00 61.25 87 MET A CA 1
ATOM 680 C C . MET A 1 87 ? 11.396 5.001 -37.116 1.00 61.25 87 MET A C 1
ATOM 682 O O . MET A 1 87 ? 11.855 5.237 -36.000 1.00 61.25 87 MET A O 1
ATOM 686 N N . ARG A 1 88 ? 11.191 3.750 -37.556 1.00 54.88 88 ARG A N 1
ATOM 687 C CA . ARG A 1 88 ? 11.657 2.540 -36.854 1.00 54.88 88 ARG A CA 1
ATOM 688 C C . ARG A 1 88 ? 13.091 2.185 -37.214 1.00 54.88 88 ARG A C 1
ATOM 690 O O . ARG A 1 88 ? 13.450 2.366 -38.397 1.00 54.88 88 ARG A O 1
#

Secondary structure (DSSP, 8-state):
------EEEEEEETTTTEEEE-TT-SB-HHHHHHHHHHHHHTT--EEEEETTT--EEEE-HHHHHHHHHHHHHHHHHHHHHHS-GGG-